Protein AF-A0A527ZES9-F1 (afdb_monomer_lite)

pLDDT: mean 89.94, std 11.04, range [50.5, 98.62]

Structure (mmCIF, N/CA/C/O backbone):
data_AF-A0A527ZES9-F1
#
_entry.id   AF-A0A527ZES9-F1
#
loop_
_atom_site.group_PDB
_atom_site.id
_atom_site.type_symbol
_atom_site.label_atom_id
_atom_site.label_alt_id
_atom_site.label_comp_id
_atom_site.label_asym_id
_atom_site.label_entity_id
_atom_site.label_seq_id
_atom_site.pdbx_PDB_ins_code
_atom_site.Cartn_x
_atom_site.Cartn_y
_atom_site.Cartn_z
_atom_site.occupancy
_atom_site.B_iso_or_equiv
_atom_site.auth_seq_id
_atom_site.auth_comp_id
_atom_site.auth_asym_id
_atom_site.auth_atom_id
_atom_site.pdbx_PDB_model_num
ATOM 1 N N . LEU A 1 1 ? -27.212 -33.816 21.605 1.00 50.50 1 LEU A N 1
ATOM 2 C CA . LEU A 1 1 ? -26.475 -33.042 20.582 1.00 50.50 1 LEU A CA 1
ATOM 3 C C . LEU A 1 1 ? -26.344 -31.608 21.085 1.00 50.50 1 LEU A C 1
ATOM 5 O O . LEU A 1 1 ? -27.371 -30.960 21.221 1.00 50.50 1 LEU A O 1
ATOM 9 N N . SER A 1 2 ? -25.137 -31.141 21.420 1.00 52.97 2 SER A N 1
ATOM 10 C CA . SER A 1 2 ? -24.895 -29.718 21.719 1.00 52.97 2 SER A CA 1
ATOM 11 C C . SER A 1 2 ? -24.567 -28.986 20.426 1.00 52.97 2 SER A C 1
ATOM 13 O O . SER A 1 2 ? -23.635 -29.372 19.725 1.00 52.97 2 SER A O 1
ATOM 15 N N . ILE A 1 3 ? -25.335 -27.946 20.114 1.00 59.56 3 ILE A N 1
ATOM 16 C CA . ILE A 1 3 ? -25.065 -27.031 19.004 1.00 59.56 3 ILE A CA 1
ATOM 17 C C . ILE A 1 3 ? -24.039 -26.019 19.518 1.00 59.56 3 ILE A C 1
ATOM 19 O O . ILE A 1 3 ? -24.340 -25.239 20.420 1.00 59.56 3 ILE A O 1
ATOM 23 N N . ALA A 1 4 ? -22.816 -26.063 18.991 1.00 65.06 4 ALA A N 1
ATOM 24 C CA . ALA A 1 4 ? -21.826 -25.026 19.252 1.00 65.06 4 ALA A CA 1
ATOM 25 C C . ALA A 1 4 ? -22.285 -23.734 18.561 1.00 65.06 4 ALA A C 1
ATOM 27 O O . ALA A 1 4 ? -22.490 -23.719 17.347 1.00 65.06 4 ALA A O 1
ATOM 28 N N . ALA A 1 5 ? -22.482 -22.665 19.333 1.00 64.69 5 ALA A N 1
ATOM 29 C CA . ALA A 1 5 ? -22.766 -21.350 18.774 1.00 64.69 5 ALA A CA 1
ATOM 30 C C . ALA A 1 5 ? -21.528 -20.846 18.003 1.00 64.69 5 ALA A C 1
ATOM 32 O O . ALA A 1 5 ? -20.409 -21.011 18.501 1.00 64.69 5 ALA A O 1
ATOM 33 N N . PRO A 1 6 ? -21.693 -20.251 16.807 1.00 60.25 6 PRO A N 1
ATOM 34 C CA . PRO A 1 6 ? -20.573 -19.691 16.066 1.00 60.25 6 PRO A CA 1
ATOM 35 C C . PRO A 1 6 ? -19.950 -18.563 16.889 1.00 60.25 6 PRO A C 1
ATOM 37 O O . PRO A 1 6 ? -20.621 -17.597 17.254 1.00 60.25 6 PRO A O 1
ATOM 40 N N . ALA A 1 7 ? -18.665 -18.706 17.209 1.00 61.50 7 ALA A N 1
ATOM 41 C CA . ALA A 1 7 ? -17.900 -17.617 17.789 1.00 61.50 7 ALA A CA 1
ATOM 42 C C . ALA A 1 7 ? -17.832 -16.474 16.762 1.00 61.50 7 ALA A C 1
ATOM 44 O O . ALA A 1 7 ? -17.647 -16.750 15.571 1.00 61.50 7 ALA A O 1
ATOM 45 N N . PRO A 1 8 ? -17.978 -15.207 17.184 1.00 57.59 8 PRO A N 1
ATOM 46 C CA . PRO A 1 8 ? -17.774 -14.086 16.282 1.00 57.59 8 PRO A CA 1
ATOM 47 C C . PRO A 1 8 ? -16.367 -14.192 15.692 1.00 57.59 8 PRO A C 1
ATOM 49 O O . PRO A 1 8 ? -15.380 -14.281 16.426 1.00 57.59 8 PRO A O 1
ATOM 52 N N . ALA A 1 9 ? -16.278 -14.215 14.363 1.00 61.31 9 ALA A N 1
ATOM 53 C CA . ALA A 1 9 ? -15.005 -14.092 13.679 1.00 61.31 9 ALA A CA 1
ATOM 54 C C . ALA A 1 9 ? -14.476 -12.686 13.977 1.00 61.31 9 ALA A C 1
ATOM 56 O O . ALA A 1 9 ? -14.965 -11.698 13.433 1.00 61.31 9 ALA A O 1
ATOM 57 N N . LEU A 1 10 ? -13.522 -12.590 14.901 1.00 58.31 10 LEU A N 1
ATOM 58 C CA . LEU A 1 10 ? -12.806 -11.348 15.140 1.00 58.31 10 LEU A CA 1
ATOM 59 C C . LEU A 1 10 ? -12.010 -11.052 13.872 1.00 58.31 10 LEU A C 1
ATOM 61 O O . LEU A 1 10 ? -11.057 -11.766 13.552 1.00 58.31 10 LEU A O 1
ATOM 65 N N . ALA A 1 11 ? -12.421 -10.022 13.132 1.00 68.31 11 ALA A N 1
ATOM 66 C CA . ALA A 1 11 ? -11.556 -9.437 12.125 1.00 68.31 11 ALA A CA 1
ATOM 67 C C . ALA A 1 11 ? -10.226 -9.100 12.817 1.00 68.31 11 ALA A C 1
ATOM 69 O O . ALA A 1 11 ? -10.218 -8.524 13.907 1.00 68.31 11 ALA A O 1
ATOM 70 N N . GLY A 1 12 ? -9.109 -9.543 12.237 1.00 82.81 12 GLY A N 1
ATOM 71 C CA . GLY A 1 12 ? -7.789 -9.203 12.761 1.00 82.81 12 GLY A CA 1
ATOM 72 C C . GLY A 1 12 ? -7.538 -7.685 12.735 1.00 82.81 12 GLY A C 1
ATOM 73 O O . GLY A 1 12 ? -8.398 -6.925 12.291 1.00 82.81 12 GLY A O 1
ATOM 74 N N . PRO A 1 13 ? -6.351 -7.235 13.170 1.00 92.50 13 PRO A N 1
ATOM 75 C CA . PRO A 1 13 ? -5.958 -5.826 13.105 1.00 92.50 13 PRO A CA 1
ATOM 76 C C . PRO A 1 13 ? -6.214 -5.194 11.731 1.00 92.50 13 PRO A C 1
ATOM 78 O O . PRO A 1 13 ? -6.045 -5.859 10.704 1.00 92.50 13 PRO A O 1
ATOM 81 N N . ALA A 1 14 ? -6.567 -3.907 11.699 1.00 94.19 14 ALA A N 1
ATOM 82 C CA . ALA A 1 14 ? -6.807 -3.163 10.457 1.00 94.19 14 ALA A CA 1
ATOM 83 C C . ALA A 1 14 ? -5.584 -3.222 9.521 1.00 94.19 14 ALA A C 1
ATOM 85 O O . ALA A 1 14 ? -5.702 -3.397 8.307 1.00 94.19 14 ALA A O 1
ATOM 86 N N . SER A 1 15 ? -4.391 -3.192 10.110 1.00 96.81 15 SER A N 1
ATOM 87 C CA . SER A 1 15 ? -3.109 -3.368 9.434 1.00 96.81 15 SER A CA 1
ATOM 88 C C . SER A 1 15 ? -2.977 -4.685 8.663 1.00 96.81 15 SER A C 1
ATOM 90 O O . SER A 1 15 ? -2.240 -4.714 7.681 1.00 96.81 15 SER A O 1
ATOM 92 N N . ASN A 1 16 ? -3.708 -5.757 8.998 1.00 95.88 16 ASN A N 1
ATOM 93 C CA . ASN A 1 16 ? -3.692 -6.988 8.196 1.00 95.88 16 ASN A CA 1
ATOM 94 C C . ASN A 1 16 ? -4.325 -6.788 6.813 1.00 95.88 16 ASN A C 1
ATOM 96 O O . ASN A 1 16 ? -3.839 -7.361 5.837 1.00 95.88 16 ASN A O 1
ATOM 100 N N . ALA A 1 17 ? -5.384 -5.976 6.720 1.00 95.44 17 ALA A N 1
ATOM 101 C CA . ALA A 1 17 ? -6.027 -5.665 5.446 1.00 95.44 17 ALA A CA 1
ATOM 102 C C . ALA A 1 17 ? -5.088 -4.869 4.529 1.00 95.44 17 ALA A C 1
ATOM 104 O O . ALA A 1 17 ? -5.046 -5.126 3.331 1.00 95.44 17 ALA A O 1
ATOM 105 N N . VAL A 1 18 ? -4.284 -3.971 5.104 1.00 97.12 18 VAL A N 1
ATOM 106 C CA . VAL A 1 18 ? -3.288 -3.180 4.366 1.00 97.12 18 VAL A CA 1
ATOM 107 C C . VAL A 1 18 ? -2.055 -4.006 4.016 1.00 97.12 18 VAL A C 1
ATOM 109 O O . VAL A 1 18 ? -1.619 -4.013 2.870 1.00 97.12 18 VAL A O 1
ATOM 112 N N . LYS A 1 19 ? -1.516 -4.773 4.971 1.00 97.19 19 LYS A N 1
ATOM 113 C CA . LYS A 1 19 ? -0.332 -5.625 4.775 1.00 97.19 19 LYS A CA 1
ATOM 114 C C . LYS A 1 19 ? -0.499 -6.603 3.616 1.00 97.19 19 LYS A C 1
ATOM 116 O O . LYS A 1 19 ? 0.489 -6.947 2.973 1.00 97.19 19 LYS A O 1
ATOM 121 N N . PHE A 1 20 ? -1.731 -7.025 3.336 1.00 96.44 20 PHE A N 1
ATOM 122 C CA . PHE A 1 20 ? -2.062 -7.831 2.167 1.00 96.44 20 PHE A CA 1
ATOM 123 C C . PHE A 1 20 ? -1.486 -7.256 0.864 1.00 96.44 20 PHE A C 1
ATOM 125 O O . PHE A 1 20 ? -0.993 -8.033 0.051 1.00 96.44 20 PHE A O 1
ATOM 132 N N . PHE A 1 21 ? -1.496 -5.932 0.673 1.00 97.12 21 PHE A N 1
ATOM 133 C CA . PHE A 1 21 ? -0.999 -5.295 -0.552 1.00 97.12 21 PHE A CA 1
ATOM 134 C C . PHE A 1 21 ? 0.528 -5.229 -0.644 1.00 97.12 21 PHE A C 1
ATOM 136 O O . PHE A 1 21 ? 1.060 -5.075 -1.735 1.00 97.12 21 PHE A O 1
ATOM 143 N N . TYR A 1 22 ? 1.238 -5.430 0.468 1.00 97.19 22 TYR A N 1
ATOM 144 C CA . TYR A 1 22 ? 2.701 -5.366 0.518 1.00 97.19 22 TYR A CA 1
ATOM 145 C C . TYR A 1 22 ? 3.371 -6.742 0.632 1.00 97.19 22 TYR A C 1
ATOM 147 O O . TYR A 1 22 ? 4.560 -6.860 0.362 1.00 97.19 22 TYR A O 1
ATOM 155 N N . MET A 1 23 ? 2.648 -7.775 1.089 1.00 95.62 23 MET A N 1
ATOM 156 C CA . MET A 1 23 ? 3.218 -9.088 1.426 1.00 95.62 23 MET A CA 1
ATOM 157 C C . MET A 1 23 ? 2.321 -10.259 0.982 1.00 95.62 23 MET A C 1
ATOM 159 O O . MET A 1 23 ? 1.091 -10.141 1.009 1.00 95.62 23 MET A O 1
ATOM 163 N N . PRO A 1 24 ? 2.886 -11.439 0.642 1.00 94.38 24 PRO A N 1
ATOM 164 C CA . PRO A 1 24 ? 4.325 -11.739 0.527 1.00 94.38 24 PRO A CA 1
ATOM 165 C C . PRO A 1 24 ? 5.000 -11.089 -0.690 1.00 94.38 24 PRO A C 1
ATOM 167 O O . PRO A 1 24 ? 6.213 -10.957 -0.699 1.00 94.38 24 PRO A O 1
ATOM 170 N N . GLU A 1 25 ? 4.197 -10.670 -1.659 1.00 93.25 25 GLU A N 1
ATOM 171 C CA . GLU A 1 25 ? 4.568 -9.900 -2.843 1.00 93.25 25 GLU A CA 1
ATOM 172 C C . GLU A 1 25 ? 3.685 -8.649 -2.893 1.00 93.25 25 GLU A C 1
ATOM 174 O O . GLU A 1 25 ? 2.540 -8.672 -2.394 1.00 93.25 25 GLU A O 1
ATOM 179 N N . VAL A 1 26 ? 4.214 -7.580 -3.488 1.00 94.25 26 VAL A N 1
ATOM 180 C CA . VAL A 1 26 ? 3.466 -6.338 -3.700 1.00 94.25 26 VAL A CA 1
ATOM 181 C C . VAL A 1 26 ? 2.350 -6.595 -4.708 1.00 94.25 26 VAL A C 1
ATOM 183 O O . VAL A 1 26 ? 2.547 -7.230 -5.744 1.00 94.25 26 VAL A O 1
ATOM 186 N N . LYS A 1 27 ? 1.148 -6.115 -4.398 1.00 95.12 27 LYS A N 1
ATOM 187 C CA . LYS A 1 27 ? -0.048 -6.307 -5.219 1.00 95.12 27 LYS A CA 1
ATOM 188 C C . LYS A 1 27 ? -0.523 -4.973 -5.748 1.00 95.12 27 LYS A C 1
ATOM 190 O O . LYS A 1 27 ? -0.657 -4.028 -4.984 1.00 95.12 27 LYS A O 1
ATOM 195 N N . PHE A 1 28 ? -0.871 -4.946 -7.028 1.00 93.88 28 PHE A N 1
ATOM 196 C CA . PHE A 1 28 ? -1.460 -3.766 -7.638 1.00 93.88 28 PHE A CA 1
ATOM 197 C C . PHE A 1 28 ? -2.882 -3.529 -7.123 1.00 93.88 28 PHE A C 1
ATOM 199 O O . PHE A 1 28 ? -3.775 -4.341 -7.358 1.00 93.88 28 PHE A O 1
ATOM 206 N N . GLU A 1 29 ? -3.096 -2.413 -6.434 1.00 94.44 29 GLU A N 1
ATOM 207 C CA . GLU A 1 29 ? -4.345 -2.078 -5.749 1.00 94.44 29 GLU A CA 1
ATOM 208 C C . GLU A 1 29 ? -5.551 -2.003 -6.689 1.00 94.44 29 GLU A C 1
ATOM 210 O O . GLU A 1 29 ? -6.648 -2.403 -6.305 1.00 94.44 29 GLU A O 1
ATOM 215 N N . ALA A 1 30 ? -5.352 -1.519 -7.920 1.00 92.38 30 ALA A N 1
ATOM 216 C CA . ALA A 1 30 ? -6.433 -1.340 -8.888 1.00 92.38 30 ALA A CA 1
ATOM 217 C C . ALA A 1 30 ? -6.742 -2.598 -9.722 1.00 92.38 30 ALA A C 1
ATOM 219 O O . ALA A 1 30 ? -7.636 -2.562 -10.575 1.00 92.38 30 ALA A O 1
ATOM 220 N N . ASP A 1 31 ? -6.041 -3.717 -9.484 1.00 93.56 31 ASP A N 1
ATOM 221 C CA . ASP A 1 31 ? -6.373 -5.001 -10.106 1.00 93.56 31 ASP A CA 1
ATOM 222 C C . ASP A 1 31 ? -7.835 -5.366 -9.790 1.00 93.56 31 ASP A C 1
ATOM 224 O O . ASP A 1 31 ? -8.288 -5.328 -8.640 1.00 93.56 31 ASP A O 1
ATOM 228 N N . ALA A 1 32 ? -8.588 -5.731 -10.831 1.00 94.25 32 ALA A N 1
ATOM 229 C CA . ALA A 1 32 ? -10.009 -6.041 -10.743 1.00 94.25 32 ALA A CA 1
ATOM 230 C C . ALA A 1 32 ? -10.336 -7.091 -9.669 1.00 94.25 32 ALA A C 1
ATOM 232 O O . ALA A 1 32 ? -11.397 -7.020 -9.048 1.00 94.25 32 ALA A O 1
ATOM 233 N N . LYS A 1 33 ? -9.421 -8.033 -9.401 1.00 96.44 33 LYS A N 1
ATOM 234 C CA . LYS A 1 33 ? -9.632 -9.100 -8.411 1.00 96.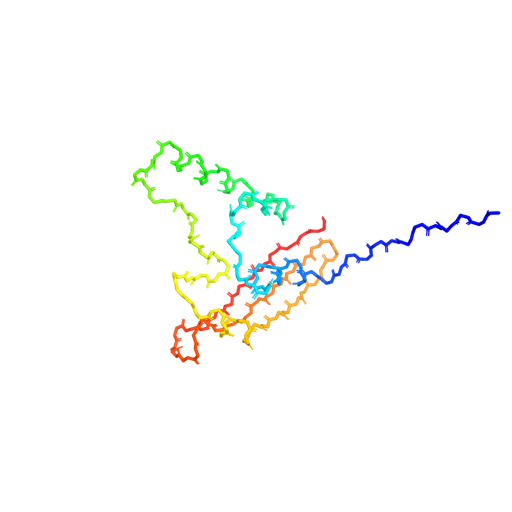44 33 LYS A CA 1
ATOM 235 C C . LYS A 1 33 ? -9.550 -8.643 -6.949 1.00 96.44 33 LYS A C 1
ATOM 237 O O . LYS A 1 33 ? -9.855 -9.442 -6.072 1.00 96.44 33 LYS A O 1
ATOM 242 N N . TYR A 1 34 ? -9.115 -7.410 -6.680 1.00 95.94 34 TYR A N 1
ATOM 243 C CA . TYR A 1 34 ? -9.013 -6.859 -5.322 1.00 95.94 34 TYR A CA 1
ATOM 244 C C . TYR A 1 34 ? -10.044 -5.768 -5.027 1.00 95.94 34 TYR A C 1
ATOM 246 O O . TYR A 1 34 ? -10.016 -5.182 -3.946 1.00 95.94 34 TYR A O 1
ATOM 254 N N . ARG A 1 35 ? -10.960 -5.474 -5.958 1.00 94.44 35 ARG A N 1
ATOM 255 C CA . ARG A 1 35 ? -11.936 -4.380 -5.802 1.00 94.44 35 ARG A CA 1
ATOM 256 C C . ARG A 1 35 ? -12.888 -4.571 -4.625 1.00 94.44 35 ARG A C 1
ATOM 258 O O . ARG A 1 35 ? -13.370 -3.585 -4.082 1.00 94.44 35 ARG A O 1
ATOM 265 N N . ASP A 1 36 ? -13.115 -5.812 -4.204 1.00 95.69 36 ASP A N 1
ATOM 266 C CA . ASP A 1 36 ? -13.912 -6.165 -3.025 1.00 95.69 36 ASP A CA 1
ATOM 267 C C . ASP A 1 36 ? -13.264 -5.742 -1.693 1.00 95.69 36 ASP A C 1
ATOM 269 O O . ASP A 1 36 ? -13.933 -5.714 -0.662 1.00 95.69 36 ASP A O 1
ATOM 273 N N . ARG A 1 37 ? -11.977 -5.375 -1.705 1.00 95.25 37 ARG A N 1
ATOM 274 C CA . ARG A 1 37 ? -11.244 -4.850 -0.541 1.00 95.25 37 ARG A CA 1
ATOM 275 C C . ARG A 1 37 ? -11.364 -3.337 -0.380 1.00 95.25 37 ARG A C 1
ATOM 277 O O .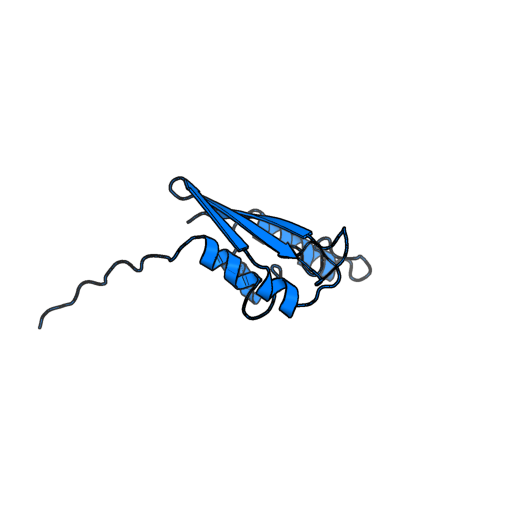 ARG A 1 37 ? -10.863 -2.799 0.605 1.00 95.25 37 ARG A O 1
ATOM 284 N N . PHE A 1 38 ? -11.994 -2.658 -1.336 1.00 96.19 38 PHE A N 1
ATOM 285 C CA . PHE A 1 38 ? -12.133 -1.209 -1.355 1.00 96.19 38 PHE A CA 1
ATOM 286 C C . PHE A 1 38 ? -13.598 -0.789 -1.267 1.00 96.19 38 PHE A C 1
ATOM 288 O O . PHE A 1 38 ? -14.517 -1.526 -1.614 1.00 96.19 38 PHE A O 1
ATOM 295 N N . THR A 1 39 ? -13.808 0.440 -0.809 1.00 95.88 39 THR A N 1
ATOM 296 C CA . THR A 1 39 ? -15.117 1.099 -0.764 1.00 95.88 39 THR A CA 1
ATOM 297 C C . THR A 1 39 ? -15.056 2.412 -1.543 1.00 95.88 39 THR A C 1
ATOM 299 O O . THR A 1 39 ? -13.992 2.817 -2.024 1.00 95.88 39 THR A O 1
ATOM 302 N N . GLU A 1 40 ? -16.192 3.088 -1.714 1.00 95.19 40 GLU A N 1
ATOM 303 C CA . GLU A 1 40 ? -16.182 4.435 -2.284 1.00 95.19 40 GLU A CA 1
ATOM 304 C C . GLU A 1 40 ? -15.390 5.408 -1.385 1.00 95.19 40 GLU A C 1
ATOM 306 O O . GLU A 1 40 ? -15.493 5.329 -0.160 1.00 95.19 40 GLU A O 1
ATOM 311 N N . PRO A 1 41 ? -14.603 6.337 -1.968 1.00 94.38 41 PRO A N 1
ATOM 312 C CA . PRO A 1 41 ? -14.570 6.711 -3.389 1.00 94.38 41 PRO A CA 1
ATOM 313 C C . PRO A 1 41 ? -13.621 5.880 -4.273 1.00 94.38 41 PRO A C 1
ATOM 315 O O . PRO A 1 41 ? -13.590 6.093 -5.483 1.00 94.38 41 PRO A O 1
ATOM 318 N N . VAL A 1 42 ? -12.846 4.948 -3.712 1.00 95.12 42 VAL A N 1
ATOM 319 C CA . VAL A 1 42 ? -11.761 4.255 -4.431 1.00 95.12 42 VAL A CA 1
ATOM 320 C C . VAL A 1 42 ? -12.285 3.380 -5.571 1.00 95.12 42 VAL A C 1
ATOM 322 O O . VAL A 1 42 ? -11.772 3.450 -6.684 1.00 95.12 42 VAL A O 1
ATOM 325 N N . THR A 1 43 ? -13.358 2.621 -5.342 1.00 95.31 43 THR A N 1
ATOM 326 C CA . THR A 1 43 ? -13.982 1.790 -6.390 1.00 95.31 43 THR A CA 1
ATOM 327 C C . THR A 1 43 ? -14.424 2.619 -7.599 1.00 95.31 43 THR A C 1
ATOM 329 O O . THR A 1 43 ? -14.172 2.240 -8.740 1.00 95.31 43 THR A O 1
ATOM 332 N N . LYS A 1 44 ? -14.980 3.813 -7.362 1.00 95.38 44 LYS A N 1
ATOM 333 C CA . LYS A 1 44 ? -15.367 4.747 -8.426 1.00 95.38 44 LYS A CA 1
ATOM 334 C C . LYS A 1 44 ? -14.164 5.268 -9.214 1.00 95.38 44 LYS A C 1
ATOM 336 O O . LYS A 1 44 ? -14.267 5.454 -10.423 1.00 95.38 44 LYS A O 1
ATOM 341 N N . LEU A 1 45 ? -13.027 5.502 -8.556 1.00 94.12 45 LEU A N 1
ATOM 342 C CA . LEU A 1 45 ? -11.788 5.895 -9.235 1.00 94.12 45 LEU A CA 1
ATOM 343 C C . LEU A 1 45 ? -11.256 4.770 -10.133 1.00 94.12 45 LEU A C 1
ATOM 345 O O . LEU A 1 45 ? -10.838 5.048 -11.256 1.00 94.12 45 LEU A O 1
ATOM 349 N N . PHE A 1 46 ? -11.337 3.512 -9.690 1.00 94.75 46 PHE A N 1
ATOM 350 C CA . PHE A 1 46 ? -10.992 2.356 -10.525 1.00 94.75 46 PHE A CA 1
ATOM 351 C C . PHE A 1 46 ? -11.890 2.252 -11.760 1.00 94.75 46 PHE A C 1
ATOM 353 O O . PHE A 1 46 ? -11.390 2.090 -12.871 1.00 94.75 46 PHE A O 1
ATOM 360 N N . ASP A 1 47 ? -13.201 2.429 -11.598 1.00 93.69 47 ASP A N 1
ATOM 361 C CA . ASP A 1 47 ? -14.136 2.372 -12.724 1.00 93.69 47 ASP A CA 1
ATOM 362 C C . ASP A 1 47 ? -13.909 3.508 -13.733 1.00 93.69 47 ASP A C 1
ATOM 364 O O . ASP A 1 47 ? -13.999 3.293 -14.944 1.00 93.69 47 ASP A O 1
ATOM 368 N N . LEU A 1 48 ? -13.582 4.715 -13.258 1.00 92.50 48 LEU A N 1
ATOM 369 C CA . LEU A 1 48 ? -13.206 5.834 -14.127 1.00 92.50 48 LEU A CA 1
ATOM 370 C C . LEU A 1 48 ? -11.908 5.544 -14.892 1.00 92.50 48 LEU A C 1
ATOM 372 O O . LEU A 1 48 ? -11.829 5.841 -16.085 1.00 92.50 48 LEU A O 1
ATOM 376 N N . ASN A 1 49 ? -10.919 4.930 -14.237 1.00 91.62 49 ASN A N 1
ATOM 377 C CA . ASN A 1 49 ? -9.666 4.528 -14.871 1.00 91.62 49 ASN A CA 1
ATOM 378 C C . ASN A 1 49 ? -9.894 3.482 -15.978 1.00 91.62 49 ASN A C 1
ATOM 380 O O . ASN A 1 49 ? -9.380 3.637 -17.085 1.00 91.62 49 ASN A O 1
ATOM 384 N N . ASP A 1 50 ? -10.728 2.470 -15.725 1.00 92.00 50 ASP A N 1
ATOM 385 C CA . ASP A 1 50 ? -11.100 1.465 -16.730 1.00 92.00 50 ASP A CA 1
ATOM 386 C C . ASP A 1 50 ? -11.820 2.085 -17.934 1.00 92.00 50 ASP A C 1
ATOM 388 O O . ASP A 1 50 ? -11.598 1.694 -19.082 1.00 92.00 50 ASP A O 1
ATOM 392 N N . GLN A 1 51 ? -12.731 3.029 -17.683 1.00 91.88 51 GLN A N 1
ATOM 393 C CA . GLN A 1 51 ? -13.451 3.727 -18.746 1.00 91.88 51 GLN A CA 1
ATOM 394 C C . GLN A 1 51 ? -12.502 4.580 -19.585 1.00 91.88 51 GLN A C 1
ATOM 396 O O . GLN A 1 51 ? -12.619 4.578 -20.809 1.00 91.88 51 GLN A O 1
ATOM 401 N N . ALA A 1 52 ? -11.549 5.271 -18.954 1.00 89.81 52 ALA A N 1
ATOM 402 C CA . ALA A 1 52 ? -10.525 6.033 -19.659 1.00 89.81 52 ALA A CA 1
ATOM 403 C C . ALA A 1 52 ? -9.682 5.120 -20.561 1.00 89.81 52 ALA A C 1
ATOM 405 O O . ALA A 1 52 ? -9.576 5.395 -21.752 1.00 89.81 52 ALA A O 1
ATOM 406 N N . GLN A 1 53 ? -9.203 3.984 -20.045 1.00 88.81 53 GLN A N 1
ATOM 407 C CA . GLN A 1 53 ? -8.450 2.994 -20.828 1.00 88.81 53 GLN A CA 1
ATOM 408 C C . GLN A 1 53 ? -9.230 2.466 -22.039 1.00 88.81 53 GLN A C 1
ATOM 410 O O . GLN A 1 53 ? -8.675 2.324 -23.126 1.00 88.81 53 GLN A O 1
ATOM 415 N N . LYS A 1 54 ? -10.529 2.184 -21.873 1.00 90.56 54 LYS A N 1
ATOM 416 C CA . LYS A 1 54 ? -11.388 1.685 -22.961 1.00 90.56 54 LYS A CA 1
ATOM 417 C C . LYS A 1 54 ? -11.688 2.750 -24.012 1.00 90.56 54 LYS A C 1
ATOM 419 O O . LYS A 1 54 ? -11.703 2.447 -25.201 1.00 90.56 54 LYS A O 1
ATOM 424 N N . ASN A 1 55 ? -11.969 3.975 -23.574 1.00 90.44 55 ASN A N 1
ATOM 425 C CA . ASN A 1 55 ? -12.439 5.048 -24.449 1.00 90.44 55 ASN A CA 1
ATOM 426 C C . ASN A 1 55 ? -11.293 5.831 -25.096 1.00 90.44 55 ASN A C 1
ATOM 428 O O . ASN A 1 55 ? -11.503 6.485 -26.116 1.00 90.44 55 ASN A O 1
ATOM 432 N N . LYS A 1 56 ? -10.105 5.799 -24.488 1.00 87.88 56 LYS A N 1
ATOM 433 C CA . LYS A 1 56 ? -8.929 6.568 -24.890 1.00 87.88 56 LYS A CA 1
ATOM 434 C C . LYS A 1 56 ? -7.648 5.734 -24.728 1.00 87.88 56 LYS A C 1
ATOM 436 O O . LYS A 1 56 ? -6.821 6.040 -23.873 1.00 87.88 56 LYS A O 1
ATOM 441 N N . PRO A 1 57 ? -7.474 4.678 -25.537 1.00 81.75 57 PRO A N 1
ATOM 442 C CA . PRO A 1 57 ? -6.364 3.736 -25.378 1.00 81.75 57 PRO A CA 1
ATOM 443 C C . PRO A 1 57 ? -4.973 4.365 -25.571 1.00 81.75 57 PRO A C 1
ATOM 445 O O . PRO A 1 57 ? -3.993 3.806 -25.089 1.00 81.75 57 PRO A O 1
ATOM 448 N N . ASP A 1 58 ? -4.889 5.518 -26.242 1.00 85.44 58 ASP A N 1
ATOM 449 C CA . ASP A 1 58 ? -3.637 6.256 -26.457 1.00 85.44 58 ASP A CA 1
ATOM 450 C C . ASP A 1 58 ? -3.275 7.202 -25.290 1.00 85.44 58 ASP A C 1
ATOM 452 O O . ASP A 1 58 ? -2.187 7.779 -25.278 1.00 85.44 58 ASP A O 1
ATOM 456 N N . GLU A 1 59 ? -4.171 7.397 -24.312 1.00 82.25 59 GLU A N 1
ATOM 457 C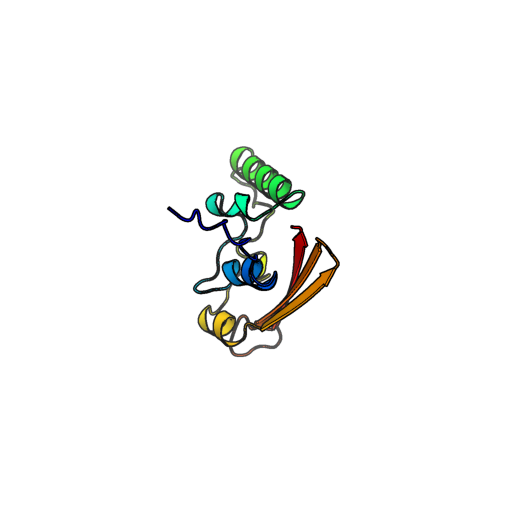 CA . GLU A 1 59 ? -3.912 8.212 -23.120 1.00 82.25 59 GLU A CA 1
ATOM 458 C C . GLU A 1 59 ? -3.416 7.341 -21.954 1.00 82.25 59 GLU A C 1
ATOM 460 O O . GLU A 1 59 ? -3.900 6.233 -21.714 1.00 82.25 59 GLU A O 1
ATOM 465 N N . VAL A 1 60 ? -2.453 7.867 -21.192 1.00 77.69 60 VAL A N 1
ATOM 466 C CA . VAL A 1 60 ? -1.955 7.197 -19.985 1.00 77.69 60 VAL A CA 1
ATOM 467 C C . VAL A 1 60 ? -3.057 7.212 -18.913 1.00 77.69 60 VAL A C 1
ATOM 469 O O . VAL A 1 60 ? -3.621 8.277 -18.645 1.00 77.69 60 VAL A O 1
ATOM 472 N N . PRO A 1 61 ? -3.371 6.064 -18.284 1.00 78.56 61 PRO A N 1
ATOM 473 C CA . PRO A 1 61 ? -4.369 5.992 -17.221 1.00 78.56 61 PRO A CA 1
ATOM 474 C C . PRO A 1 61 ? -3.988 6.873 -16.024 1.00 78.56 61 PRO A C 1
ATOM 476 O O . PRO A 1 61 ? -2.812 7.117 -15.765 1.00 78.56 61 PRO A O 1
ATOM 479 N N . CYS A 1 62 ? -4.981 7.338 -15.264 1.00 81.50 62 CYS A N 1
ATOM 480 C CA . CYS A 1 62 ? -4.740 8.238 -14.131 1.00 81.50 62 CYS A CA 1
ATOM 481 C C . CYS A 1 62 ? -4.137 7.537 -12.904 1.00 81.50 62 CYS A C 1
ATOM 483 O O . CYS A 1 62 ? -3.641 8.216 -12.008 1.00 81.50 62 CYS A O 1
ATOM 485 N N . ILE A 1 63 ? -4.233 6.208 -12.829 1.00 84.81 63 ILE A N 1
ATOM 486 C CA . ILE A 1 63 ? -3.713 5.419 -11.711 1.00 84.81 63 ILE A CA 1
ATOM 487 C C . ILE A 1 63 ? -2.299 4.946 -12.043 1.00 84.81 63 ILE A C 1
ATOM 489 O O . ILE A 1 63 ? -2.092 4.283 -13.059 1.00 84.81 63 ILE A O 1
ATOM 493 N N . ASP A 1 64 ? -1.351 5.284 -11.166 1.00 81.88 64 ASP A N 1
ATOM 494 C CA . ASP A 1 64 ? 0.042 4.835 -11.246 1.00 81.88 64 ASP A CA 1
ATOM 495 C C . ASP A 1 64 ? 0.145 3.302 -11.140 1.00 81.88 64 ASP A C 1
ATOM 497 O O . ASP A 1 64 ? -0.769 2.643 -10.656 1.00 81.88 64 ASP A O 1
ATOM 501 N N . PHE A 1 65 ? 1.258 2.717 -11.572 1.00 77.81 65 PHE A N 1
ATOM 502 C CA . PHE A 1 65 ? 1.482 1.271 -11.573 1.00 77.81 65 PHE A CA 1
ATOM 503 C C . PHE A 1 65 ? 1.552 0.662 -10.164 1.00 77.81 65 PHE A C 1
ATOM 505 O O . PHE A 1 65 ? 1.170 -0.490 -9.972 1.00 77.81 65 PHE A O 1
ATOM 512 N N . ALA A 1 66 ? 2.029 1.422 -9.177 1.00 83.44 66 ALA A N 1
ATOM 513 C CA . ALA A 1 66 ? 2.123 0.980 -7.788 1.00 83.44 66 ALA A CA 1
ATOM 514 C C . ALA A 1 66 ? 1.734 2.121 -6.830 1.00 83.44 66 ALA A C 1
ATOM 516 O O . ALA A 1 66 ? 2.597 2.701 -6.165 1.00 83.44 66 ALA A O 1
ATOM 517 N N . PRO A 1 67 ? 0.438 2.474 -6.740 1.00 89.69 67 PRO A N 1
ATOM 518 C CA . PRO A 1 67 ? -0.008 3.616 -5.950 1.00 89.69 67 PRO A CA 1
ATOM 519 C C . PRO A 1 67 ? 0.285 3.435 -4.457 1.00 89.69 67 PRO A C 1
ATOM 521 O O . PRO A 1 67 ? 0.582 4.415 -3.781 1.00 89.69 67 PRO A O 1
ATOM 524 N N . GLY A 1 68 ? 0.281 2.201 -3.936 1.00 92.62 68 GLY A N 1
ATOM 525 C CA . GLY A 1 68 ? 0.699 1.920 -2.558 1.00 92.62 68 GLY A CA 1
ATOM 526 C C . GLY A 1 68 ? 2.209 1.971 -2.320 1.00 92.62 68 GLY A C 1
ATOM 527 O O . GLY A 1 68 ? 2.632 1.854 -1.169 1.00 92.62 68 GLY A O 1
ATOM 528 N N . LEU A 1 69 ? 3.023 2.145 -3.365 1.00 94.69 69 LEU A N 1
ATOM 529 C CA . LEU A 1 69 ? 4.466 2.367 -3.261 1.00 94.69 69 LEU A CA 1
ATOM 530 C C . LEU A 1 69 ? 4.889 3.801 -3.587 1.00 94.69 69 LEU A C 1
ATOM 532 O O . LEU A 1 69 ? 5.965 4.207 -3.148 1.00 94.69 69 LEU A O 1
ATOM 536 N N . ASP A 1 70 ? 4.068 4.544 -4.337 1.00 92.00 70 ASP A N 1
ATOM 537 C CA . ASP A 1 70 ? 4.411 5.870 -4.869 1.00 92.00 70 ASP A CA 1
ATOM 538 C C . ASP A 1 70 ? 5.778 5.837 -5.586 1.00 92.00 70 ASP A C 1
ATOM 540 O O . ASP A 1 70 ? 6.745 6.535 -5.242 1.00 92.00 70 ASP A O 1
ATOM 544 N N . ALA A 1 71 ? 5.907 4.876 -6.507 1.00 90.69 71 ALA A N 1
ATOM 545 C CA . ALA A 1 71 ? 7.150 4.565 -7.199 1.00 90.69 71 ALA A CA 1
ATOM 546 C C . ALA A 1 71 ? 6.910 3.805 -8.509 1.00 90.69 71 ALA A C 1
ATOM 548 O O . ALA A 1 71 ? 6.008 2.978 -8.609 1.00 90.69 71 ALA A O 1
ATOM 549 N N . GLN A 1 72 ? 7.801 4.026 -9.479 1.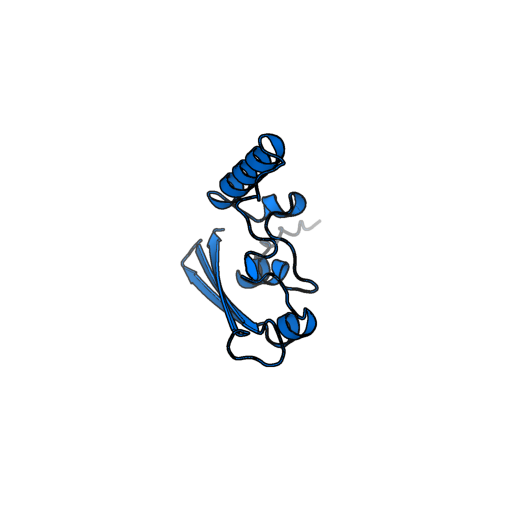00 87.88 72 GLN A N 1
ATOM 550 C CA . GLN A 1 72 ? 7.822 3.290 -10.751 1.00 87.88 72 GLN A CA 1
ATOM 551 C C . GLN A 1 72 ? 8.716 2.037 -10.710 1.00 87.88 72 GLN A C 1
ATOM 553 O O . GLN A 1 72 ? 8.616 1.192 -11.594 1.00 87.88 72 GLN A O 1
ATOM 558 N N . ASP A 1 73 ? 9.593 1.918 -9.707 1.00 91.31 73 ASP A N 1
ATOM 559 C CA . ASP A 1 73 ? 10.511 0.789 -9.512 1.00 91.31 73 ASP A CA 1
ATOM 560 C C . ASP A 1 73 ? 10.835 0.610 -8.017 1.00 91.31 73 ASP A C 1
ATOM 562 O O . ASP A 1 73 ? 10.792 1.577 -7.246 1.00 91.31 73 ASP A O 1
ATOM 566 N N . TYR A 1 74 ? 11.127 -0.625 -7.605 1.00 94.50 74 TYR A N 1
ATOM 567 C CA . TYR A 1 74 ? 11.422 -1.011 -6.225 1.00 94.50 74 TYR A CA 1
ATOM 568 C C . TYR A 1 74 ? 12.111 -2.383 -6.138 1.00 94.50 74 TYR A C 1
ATOM 570 O O . TYR A 1 74 ? 11.897 -3.273 -6.958 1.00 94.50 74 TYR A O 1
ATOM 578 N N . ASP A 1 75 ? 12.888 -2.597 -5.073 1.00 95.50 75 ASP A N 1
ATOM 579 C CA . ASP A 1 75 ? 13.366 -3.921 -4.671 1.00 95.50 75 ASP A CA 1
ATOM 580 C C . ASP A 1 75 ? 12.378 -4.553 -3.681 1.00 95.50 75 ASP A C 1
ATOM 582 O O . 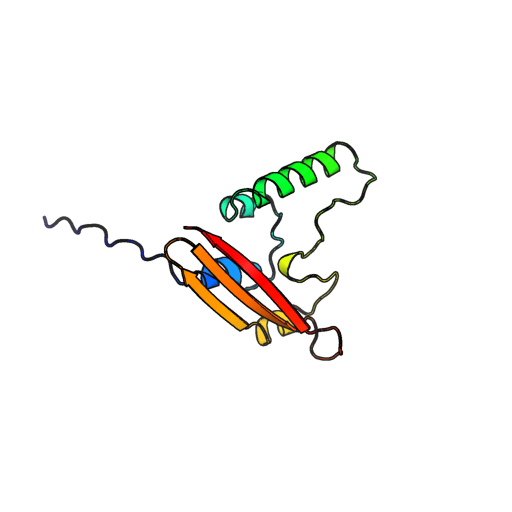ASP A 1 75 ? 12.292 -4.159 -2.514 1.00 95.50 75 ASP A O 1
ATOM 586 N N . GLU A 1 76 ? 11.647 -5.573 -4.134 1.00 95.12 76 GLU A N 1
ATOM 587 C CA . GLU A 1 76 ? 10.623 -6.265 -3.338 1.00 95.12 76 GLU A CA 1
ATOM 588 C C . GLU A 1 76 ? 11.160 -6.761 -1.985 1.00 95.12 76 GLU A C 1
ATOM 590 O O . GLU A 1 76 ? 10.500 -6.632 -0.951 1.00 95.12 76 GLU A O 1
ATOM 595 N N . LYS A 1 77 ? 12.398 -7.272 -1.956 1.00 96.06 77 LYS A N 1
ATOM 596 C CA . LYS A 1 77 ? 13.026 -7.754 -0.717 1.00 96.06 77 LYS A CA 1
ATOM 597 C C . LYS A 1 77 ? 13.268 -6.623 0.271 1.00 96.06 77 LYS A C 1
ATOM 599 O O . LYS A 1 77 ? 13.109 -6.827 1.476 1.00 96.06 77 LYS A O 1
ATOM 604 N N . THR A 1 78 ? 13.659 -5.448 -0.209 1.00 96.94 78 THR A N 1
ATOM 605 C CA . THR A 1 78 ? 13.869 -4.274 0.632 1.00 96.94 78 THR A CA 1
ATOM 606 C C . THR A 1 78 ? 12.555 -3.751 1.177 1.00 96.94 78 THR A C 1
ATOM 608 O O . THR A 1 78 ? 12.481 -3.522 2.389 1.00 96.94 78 THR A O 1
ATOM 611 N N . VAL A 1 79 ? 11.513 -3.660 0.345 1.00 97.12 79 VAL A N 1
ATOM 612 C CA . VAL A 1 79 ? 10.161 -3.313 0.807 1.00 97.12 79 VAL A CA 1
ATOM 613 C C . VAL A 1 79 ? 9.750 -4.274 1.920 1.00 97.12 79 VAL A C 1
ATOM 615 O O . VAL A 1 79 ? 9.530 -3.841 3.048 1.00 97.12 79 VAL A O 1
ATOM 618 N N . ALA A 1 80 ? 9.783 -5.585 1.667 1.00 96.88 80 ALA A N 1
ATOM 619 C CA . ALA A 1 80 ? 9.401 -6.606 2.642 1.00 96.88 80 ALA A CA 1
ATOM 620 C C . ALA A 1 80 ? 10.218 -6.545 3.948 1.00 96.88 80 ALA A C 1
ATOM 622 O O . ALA A 1 80 ? 9.666 -6.677 5.042 1.00 96.88 80 ALA A O 1
ATOM 623 N N . LYS A 1 81 ? 11.537 -6.332 3.856 1.00 96.69 81 LYS A N 1
ATOM 624 C CA . LYS A 1 81 ? 12.448 -6.281 5.013 1.00 96.69 81 LYS A CA 1
ATOM 625 C C . LYS A 1 81 ? 12.261 -5.027 5.866 1.00 96.69 81 LYS A C 1
ATOM 627 O O . LYS A 1 81 ? 12.534 -5.062 7.066 1.00 96.69 81 LYS A O 1
ATOM 632 N N . THR A 1 82 ? 11.872 -3.915 5.251 1.00 97.00 82 THR A N 1
ATOM 633 C CA . THR A 1 82 ? 11.788 -2.606 5.917 1.00 97.00 82 THR A CA 1
ATOM 634 C C . THR A 1 82 ? 10.363 -2.188 6.258 1.00 97.00 82 THR A C 1
ATOM 636 O O . THR A 1 82 ? 10.198 -1.219 6.998 1.00 97.00 82 THR A O 1
ATOM 639 N N . LEU A 1 83 ? 9.365 -2.942 5.786 1.00 98.25 83 LEU A N 1
ATOM 640 C CA . LEU A 1 83 ? 7.948 -2.710 6.023 1.00 98.25 83 LEU A CA 1
ATOM 641 C C . LEU A 1 83 ? 7.619 -2.650 7.517 1.00 98.25 83 LEU A C 1
ATOM 643 O O . LEU A 1 83 ? 7.785 -3.619 8.262 1.00 98.25 83 LEU A O 1
ATOM 647 N N . LYS A 1 84 ? 7.070 -1.517 7.941 1.00 98.38 84 LYS A N 1
ATOM 648 C CA . LYS A 1 84 ? 6.485 -1.310 9.264 1.00 98.38 84 LYS A CA 1
ATOM 649 C C . LYS A 1 84 ? 5.075 -0.778 9.099 1.00 98.38 84 LYS A C 1
ATOM 651 O O . LYS A 1 84 ? 4.836 0.088 8.263 1.00 98.38 84 LYS A O 1
ATOM 656 N N . LEU A 1 85 ? 4.163 -1.282 9.921 1.00 98.38 85 LEU A N 1
ATOM 657 C CA . LEU A 1 85 ? 2.788 -0.813 9.981 1.00 98.38 85 LEU A CA 1
ATOM 658 C C . LEU A 1 85 ? 2.499 -0.331 11.398 1.00 98.38 85 LEU A C 1
ATOM 660 O O . LEU A 1 85 ? 2.837 -1.013 12.366 1.00 98.38 85 LEU A O 1
ATOM 664 N N . SER A 1 86 ? 1.852 0.819 11.509 1.00 98.12 86 SER A N 1
ATOM 665 C CA . SER A 1 86 ? 1.210 1.284 12.736 1.00 98.12 86 SER A CA 1
ATOM 666 C C . SER A 1 86 ? -0.243 1.609 12.439 1.00 98.12 86 SER A C 1
ATOM 668 O O . SER A 1 86 ? -0.546 2.107 11.358 1.00 98.12 86 SER A O 1
ATOM 670 N N . GLU A 1 87 ? -1.135 1.354 13.389 1.00 97.69 87 GLU A N 1
ATOM 671 C CA . GLU A 1 87 ? -2.560 1.625 13.225 1.00 97.69 87 GLU A CA 1
ATOM 672 C C . GLU A 1 87 ? -3.112 2.482 14.363 1.00 97.69 87 GLU A C 1
ATOM 674 O O . GLU A 1 87 ? -2.684 2.369 15.513 1.00 97.69 87 GLU A O 1
ATOM 679 N N . ALA A 1 88 ? -4.080 3.325 14.023 1.00 97.25 88 ALA A N 1
ATOM 680 C CA . ALA A 1 88 ? -4.922 4.061 14.950 1.00 97.25 88 ALA A CA 1
ATOM 681 C C . ALA A 1 88 ? -6.380 3.703 14.645 1.00 97.25 88 ALA A C 1
ATOM 683 O O . ALA A 1 88 ? -6.833 3.880 13.515 1.00 97.25 88 ALA A O 1
ATOM 684 N N . VAL A 1 89 ? -7.101 3.177 15.635 1.00 95.81 89 VAL A N 1
ATOM 685 C CA . VAL A 1 89 ? -8.493 2.722 15.490 1.00 95.81 89 VAL A CA 1
ATOM 686 C C . VAL A 1 89 ? -9.416 3.682 16.230 1.00 95.81 89 VAL A C 1
ATOM 688 O O . VAL A 1 89 ? -9.175 3.990 17.396 1.00 95.81 89 VAL A O 1
ATOM 691 N N . ASP A 1 90 ? -10.485 4.109 15.561 1.00 93.69 90 ASP A N 1
ATOM 692 C CA . ASP A 1 90 ? -11.540 4.956 16.114 1.00 93.69 90 ASP A CA 1
ATOM 693 C C . ASP A 1 90 ? -12.915 4.391 15.723 1.00 93.69 90 ASP A C 1
ATOM 695 O O . ASP A 1 90 ? -13.406 4.574 14.605 1.00 93.69 90 ASP A O 1
ATOM 699 N N . GLY A 1 91 ? -13.510 3.624 16.642 1.00 92.56 91 GLY A N 1
ATOM 700 C CA . GLY A 1 91 ? -14.789 2.944 16.438 1.00 92.56 91 GLY A CA 1
ATOM 701 C C . GLY A 1 91 ? -14.771 1.978 15.247 1.00 92.56 91 GLY A C 1
ATOM 702 O O . GLY A 1 91 ? -14.185 0.889 15.307 1.00 92.56 91 GLY A O 1
ATOM 703 N N . ASP A 1 92 ? -15.452 2.376 14.175 1.00 92.88 92 ASP A N 1
ATOM 704 C CA . ASP A 1 92 ? -15.554 1.618 12.922 1.00 92.88 92 ASP A CA 1
ATOM 705 C C . ASP A 1 92 ? -14.595 2.111 11.836 1.00 92.88 92 ASP A C 1
ATOM 707 O O . ASP A 1 92 ? -14.593 1.566 10.735 1.00 92.88 92 ASP A O 1
ATOM 711 N N . SER A 1 93 ? -13.764 3.107 12.141 1.00 95.38 93 SER A N 1
ATOM 712 C CA . SER A 1 93 ? -12.716 3.607 11.253 1.00 95.38 93 SER A CA 1
ATOM 713 C C . SER A 1 93 ? -11.331 3.228 11.773 1.00 95.38 93 SER A C 1
ATOM 715 O O . SER A 1 93 ? -11.120 3.045 12.974 1.00 95.38 93 SER A O 1
ATOM 717 N N . ALA A 1 94 ? -10.360 3.141 10.871 1.00 97.06 94 ALA A N 1
ATOM 718 C CA . ALA A 1 94 ? -8.955 3.040 11.235 1.00 97.06 94 ALA A CA 1
ATOM 719 C C . ALA A 1 94 ? -8.072 3.784 10.231 1.00 97.06 94 ALA A C 1
ATOM 721 O O . ALA A 1 94 ? -8.384 3.857 9.044 1.00 97.06 94 ALA A O 1
ATOM 722 N N . SER A 1 95 ? -6.949 4.302 10.713 1.00 98.12 95 SER A N 1
ATOM 723 C CA . SER A 1 95 ? -5.843 4.769 9.884 1.00 98.12 95 SER A CA 1
ATOM 724 C C . SER A 1 95 ? -4.673 3.812 10.058 1.00 98.12 95 SER A C 1
ATOM 726 O O . SER A 1 95 ? -4.316 3.480 11.189 1.00 98.12 95 SER A O 1
ATOM 728 N N . VAL A 1 96 ? -4.087 3.350 8.959 1.00 98.50 96 VAL A N 1
ATOM 729 C CA . VAL A 1 96 ? -2.886 2.512 8.967 1.00 98.50 96 VAL A CA 1
ATOM 730 C C . VAL A 1 96 ? -1.784 3.248 8.223 1.00 98.50 96 VAL A C 1
ATOM 732 O O . VAL A 1 96 ? -1.877 3.476 7.019 1.00 98.50 96 VAL A O 1
ATOM 735 N N . THR A 1 97 ? -0.720 3.583 8.941 1.00 98.62 97 THR A N 1
ATOM 736 C CA . THR A 1 97 ? 0.497 4.153 8.366 1.00 98.62 97 THR A CA 1
ATOM 737 C C . THR A 1 97 ? 1.465 3.026 8.050 1.00 98.62 97 THR A C 1
ATOM 739 O O . THR A 1 97 ? 1.813 2.225 8.921 1.00 98.62 97 THR A O 1
ATOM 742 N N . VAL A 1 98 ? 1.913 2.975 6.802 1.00 98.44 98 VAL A N 1
ATOM 743 C CA . VAL A 1 98 ? 2.892 2.019 6.297 1.00 98.44 98 VAL A CA 1
ATOM 744 C C . VAL A 1 98 ? 4.172 2.775 5.978 1.00 98.44 98 VAL A C 1
ATOM 746 O O . VAL A 1 98 ? 4.140 3.739 5.222 1.00 98.44 98 VAL A O 1
ATOM 749 N N . THR A 1 99 ? 5.300 2.341 6.535 1.00 98.31 99 THR A N 1
ATOM 750 C CA . THR A 1 99 ? 6.621 2.896 6.209 1.00 98.31 99 THR A CA 1
ATOM 751 C C . THR A 1 99 ? 7.553 1.801 5.718 1.00 98.31 99 THR A C 1
ATOM 753 O O . THR A 1 99 ? 7.532 0.683 6.234 1.00 98.31 99 THR A O 1
ATOM 756 N N . PHE A 1 100 ? 8.349 2.106 4.699 1.00 97.75 100 PHE A N 1
ATOM 757 C CA . PHE A 1 100 ? 9.321 1.192 4.094 1.00 97.75 100 PHE A CA 1
ATOM 758 C C . PHE A 1 100 ? 10.349 1.983 3.281 1.00 97.75 100 PHE A C 1
ATOM 760 O O . PHE A 1 100 ? 10.221 3.192 3.081 1.00 97.75 100 PHE A O 1
ATOM 767 N N . ASN A 1 101 ? 11.371 1.279 2.810 1.00 97.56 101 ASN A N 1
ATOM 768 C CA . ASN A 1 101 ? 12.303 1.745 1.798 1.00 97.56 101 ASN A CA 1
ATOM 769 C C . ASN A 1 101 ? 12.028 0.999 0.485 1.00 97.56 101 ASN A C 1
ATOM 771 O O . ASN A 1 101 ? 11.774 -0.205 0.508 1.00 97.56 101 ASN A O 1
ATOM 775 N N . LEU A 1 102 ? 12.118 1.694 -0.647 1.00 96.94 102 LEU A N 1
ATOM 776 C CA . LEU A 1 102 ? 12.025 1.096 -1.985 1.00 96.94 102 LEU A CA 1
ATOM 777 C C . LEU A 1 102 ? 13.295 0.318 -2.355 1.00 96.94 102 LEU A C 1
ATOM 779 O O . LEU A 1 102 ? 13.221 -0.739 -2.967 1.00 96.94 102 LEU A O 1
ATOM 783 N N . PHE A 1 103 ? 14.456 0.833 -1.949 1.00 96.69 103 PHE A N 1
ATOM 784 C CA . PHE A 1 103 ? 15.791 0.292 -2.221 1.00 96.69 103 PHE A CA 1
ATOM 785 C C . PHE A 1 103 ? 16.683 0.334 -0.967 1.00 96.69 103 PHE A C 1
ATOM 787 O O . PHE A 1 103 ? 16.419 1.140 -0.064 1.00 96.69 103 PHE A O 1
ATOM 794 N N . PRO A 1 104 ? 17.746 -0.495 -0.881 1.00 94.38 104 PRO A N 1
ATOM 795 C CA . PRO A 1 104 ? 18.616 -0.557 0.299 1.00 94.38 104 PRO A CA 1
ATOM 796 C C . PRO A 1 104 ? 19.283 0.775 0.668 1.00 94.38 104 PRO A C 1
ATOM 798 O O . PRO A 1 104 ? 19.513 1.035 1.849 1.00 94.38 104 PRO A O 1
ATOM 801 N N . GLU A 1 105 ? 19.574 1.611 -0.331 1.00 87.19 105 GLU A N 1
ATOM 802 C CA . GLU A 1 105 ? 20.283 2.887 -0.204 1.00 87.19 105 GLU A CA 1
ATOM 803 C C . GLU A 1 105 ? 19.623 3.962 -1.089 1.00 87.19 105 GLU A C 1
ATOM 805 O O . GLU A 1 105 ? 18.896 3.638 -2.030 1.00 87.19 105 GLU A O 1
ATOM 810 N N . GLY A 1 106 ? 19.872 5.243 -0.787 1.00 79.06 106 GLY A N 1
ATOM 811 C CA . GLY A 1 106 ? 19.407 6.395 -1.572 1.00 79.06 106 GLY A CA 1
ATOM 812 C C . GLY A 1 106 ? 18.446 7.325 -0.822 1.00 79.06 106 GLY A C 1
ATOM 813 O O . GLY A 1 106 ? 17.483 6.884 -0.190 1.00 79.06 106 GLY A O 1
ATOM 814 N N . ASP A 1 107 ? 18.683 8.634 -0.934 1.00 71.38 107 ASP A N 1
ATOM 815 C CA . ASP A 1 107 ? 17.970 9.677 -0.177 1.00 71.38 107 ASP A CA 1
ATOM 816 C C . ASP A 1 107 ? 16.471 9.784 -0.521 1.00 71.38 107 ASP A C 1
ATOM 818 O O . ASP A 1 107 ? 15.685 10.292 0.277 1.00 71.38 107 ASP A O 1
ATOM 822 N N . GLY A 1 108 ? 16.051 9.243 -1.670 1.00 81.81 108 GLY A N 1
ATOM 823 C CA . GLY A 1 108 ? 14.657 9.202 -2.126 1.00 81.81 108 GLY A CA 1
ATOM 824 C C . GLY A 1 108 ? 13.932 7.872 -1.895 1.00 81.81 108 GLY A C 1
ATOM 825 O O . GLY A 1 108 ? 12.846 7.688 -2.433 1.00 81.81 108 GLY A O 1
ATOM 826 N N . SER A 1 109 ? 14.520 6.928 -1.151 1.00 92.38 109 SER A N 1
ATOM 827 C CA . SER A 1 109 ? 13.999 5.554 -1.020 1.00 92.38 109 SER A CA 1
ATOM 828 C C . SER A 1 109 ? 12.862 5.410 0.002 1.00 92.38 109 SER A C 1
ATOM 830 O O . SER A 1 109 ? 12.019 4.523 -0.123 1.00 92.38 109 SER A O 1
ATOM 832 N N . LYS A 1 110 ? 12.817 6.272 1.023 1.00 96.06 110 LYS A N 1
ATOM 833 C CA . LYS A 1 110 ? 11.823 6.185 2.102 1.00 96.06 110 LYS A CA 1
ATOM 834 C C . LYS A 1 110 ? 10.426 6.519 1.588 1.00 96.06 110 LYS A C 1
ATOM 836 O O . LYS A 1 110 ? 10.248 7.479 0.837 1.00 96.06 110 LYS A O 1
ATOM 841 N N . ARG A 1 111 ? 9.439 5.753 2.039 1.00 96.75 111 ARG A N 1
ATOM 842 C CA . ARG A 1 111 ? 8.019 5.983 1.775 1.00 96.75 111 ARG A CA 1
ATOM 843 C C . ARG A 1 111 ? 7.220 5.919 3.060 1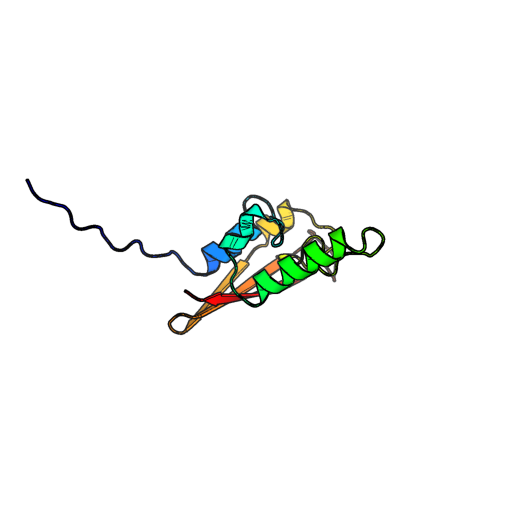.00 96.75 111 ARG A C 1
ATOM 845 O O . ARG A 1 111 ? 7.531 5.138 3.962 1.00 96.75 111 ARG A O 1
ATOM 852 N N . GLU A 1 112 ? 6.189 6.746 3.106 1.00 97.31 112 GLU A N 1
ATOM 853 C CA . GLU A 1 112 ? 5.143 6.718 4.114 1.00 97.31 112 GLU A CA 1
ATOM 854 C C . GLU A 1 112 ? 3.799 6.782 3.396 1.00 97.31 112 GLU A C 1
ATOM 856 O O . GLU A 1 112 ? 3.527 7.735 2.672 1.00 97.31 112 GLU A O 1
ATOM 861 N N . MET A 1 113 ? 2.972 5.761 3.599 1.00 97.50 113 MET A N 1
ATOM 862 C CA . MET A 1 113 ? 1.660 5.636 2.975 1.00 97.50 113 MET A CA 1
ATOM 863 C C . MET A 1 113 ? 0.602 5.546 4.061 1.00 97.50 113 MET A C 1
ATOM 865 O O . MET A 1 113 ? 0.731 4.748 4.991 1.00 97.50 113 MET A O 1
ATOM 869 N N . VAL A 1 114 ? -0.456 6.341 3.941 1.00 97.88 114 VAL A N 1
ATOM 870 C CA . VAL A 1 114 ? -1.548 6.364 4.918 1.00 97.88 114 VAL A CA 1
ATOM 871 C C . VAL A 1 114 ? -2.801 5.783 4.287 1.00 97.88 114 VAL A C 1
ATOM 873 O O . VAL A 1 114 ? -3.345 6.320 3.325 1.00 97.88 114 VAL A O 1
ATOM 876 N N . TRP A 1 115 ? -3.271 4.686 4.865 1.00 97.88 115 TRP A N 1
ATOM 877 C CA . TRP A 1 115 ? -4.471 3.985 4.445 1.00 97.88 115 TRP A CA 1
ATOM 878 C C . TRP A 1 115 ? -5.616 4.328 5.386 1.00 97.88 115 TRP A C 1
ATOM 880 O O . TRP A 1 115 ? -5.485 4.196 6.601 1.00 97.88 115 TRP A O 1
ATOM 890 N N . SER A 1 116 ? -6.749 4.736 4.821 1.00 97.56 116 SER A N 1
ATOM 891 C CA . SER A 1 116 ? -7.999 4.915 5.564 1.00 97.56 116 SER A CA 1
ATOM 892 C C . SER A 1 116 ? -8.868 3.674 5.399 1.00 97.56 116 SER A C 1
ATOM 894 O O . SER A 1 116 ? -9.098 3.222 4.279 1.00 97.56 116 SER A O 1
ATOM 896 N N . LEU A 1 117 ? -9.342 3.121 6.511 1.00 96.62 117 LEU A N 1
ATOM 897 C CA . LEU A 1 117 ? -10.152 1.911 6.551 1.00 96.62 117 LEU A CA 1
ATOM 898 C C . LEU A 1 117 ? -11.460 2.173 7.283 1.00 96.62 117 LEU A C 1
ATOM 900 O O . LEU A 1 117 ? -11.530 2.993 8.200 1.00 96.62 117 LEU A O 1
ATOM 904 N N . LYS A 1 118 ? -12.476 1.406 6.897 1.00 92.56 118 LYS A N 1
ATOM 905 C CA . LYS A 1 118 ? -13.778 1.358 7.547 1.00 92.56 118 LYS A CA 1
ATOM 906 C C . LYS A 1 118 ? -14.246 -0.097 7.631 1.00 92.56 118 LYS A C 1
ATOM 908 O O . LYS A 1 118 ? -13.935 -0.871 6.724 1.00 92.56 118 LYS A O 1
ATOM 913 N N . LYS A 1 119 ? -14.922 -0.460 8.722 1.00 83.50 119 LYS A N 1
ATOM 914 C CA . LYS A 1 119 ? -15.577 -1.766 8.893 1.00 83.50 119 LYS A CA 1
ATOM 915 C C . LYS A 1 119 ? -16.829 -1.907 8.033 1.00 83.50 119 LYS A C 1
ATOM 917 O O . LYS A 1 119 ? -17.493 -0.875 7.776 1.00 83.50 119 LYS A O 1
#

Secondary structure (DSSP, 8-state):
---PPPPP-----HHHHHHTTTSSS---TT-GGGGGG--TTHHHHHHHHHHHHHH-TTSPPSS-S-TTTTSS---HHHHHHH-EEEEEEETTEEEEEEEEESSSS-TT-EEEEEEEEE-

Radius of gyration: 17.48 Å; chains: 1; bounding box: 47×43×48 Å

Sequence (119 aa):
LSIAAPAPALAGPASNAVKFFYMPEVKFEADAKYRDRFTEPVTKLFDLNDQAQKNKPDEVPCIDFAPGLDAQDYDEKTVAKTLKLSEAVDGDSASVTVTFNLFPEGDGSKREMVWSLKK

Foldseek 3Di:
DDDDDDDPPPDPDPVVLVVVCLPPHHHFCLPPVNLVSDDPPVNVLSVVQVVCCVVPVPDDGPDDRRNVQPDPAADSVQQVVFWDWDKDDDPFKIKIWIWTFRDPDDPPGIDIDIDIDGD